Protein AF-A0A5Y6EZJ6-F1 (afdb_monomer_lite)

Radius of gyration: 13.67 Å; chains: 1; bounding box: 26×18×42 Å

Sequence (51 aa):
TAVFKGETANHLHKQVSRFHLADKNAHKRADDLLDNYTYGLIIAFGSGDAI

Organism: Salmonella enterica (NCBI:txid28901)

pLDDT: mean 82.45, std 14.74, range [49.09, 95.25]

Foldseek 3Di:
DDDDPNDDDDPQVVLVVPDDPPPPCNVVDDCPVVVVVVVVCCVVPNDVVVD

Structure (mmCIF, N/CA/C/O backbone):
data_AF-A0A5Y6EZJ6-F1
#
_entry.id   AF-A0A5Y6EZJ6-F1
#
loop_
_atom_site.group_PDB
_atom_site.id
_atom_site.type_symbol
_atom_site.label_atom_id
_atom_site.label_alt_id
_atom_site.label_comp_id
_atom_site.label_asym_id
_atom_site.label_entity_id
_atom_site.label_seq_id
_atom_site.pdbx_PDB_ins_code
_atom_site.Cartn_x
_atom_site.Cartn_y
_atom_site.Cartn_z
_atom_site.occupancy
_atom_site.B_iso_or_equiv
_atom_site.auth_seq_id
_atom_site.auth_comp_id
_atom_site.auth_asym_id
_atom_site.auth_atom_id
_atom_site.pdbx_PDB_model_num
ATOM 1 N N . THR A 1 1 ? 5.373 9.417 17.406 1.00 50.25 1 THR A N 1
ATOM 2 C CA . THR A 1 1 ? 4.267 8.448 17.550 1.00 50.25 1 THR A CA 1
ATOM 3 C C . THR A 1 1 ? 3.037 9.219 17.971 1.00 50.25 1 THR A C 1
ATOM 5 O O . THR A 1 1 ? 3.082 9.837 19.025 1.00 50.25 1 THR A O 1
ATOM 8 N N . ALA A 1 2 ? 2.010 9.304 17.124 1.00 49.09 2 ALA A N 1
ATOM 9 C CA . ALA A 1 2 ? 0.783 10.040 17.438 1.00 49.09 2 ALA A CA 1
ATOM 10 C C . ALA A 1 2 ? -0.266 9.069 17.994 1.00 49.09 2 ALA A C 1
ATOM 12 O O . ALA A 1 2 ? -0.413 7.961 17.481 1.00 49.09 2 ALA A O 1
ATOM 13 N N . VAL A 1 3 ? -0.951 9.463 19.065 1.00 52.91 3 VAL A N 1
ATOM 14 C CA . VAL A 1 3 ? -1.994 8.654 19.708 1.00 52.91 3 VAL A CA 1
ATOM 15 C C . VAL A 1 3 ? -3.305 8.874 18.952 1.00 52.91 3 VAL A C 1
ATOM 17 O O . VAL A 1 3 ? -3.805 9.995 18.916 1.00 52.91 3 VAL A O 1
ATOM 20 N N . PHE A 1 4 ? -3.879 7.819 18.367 1.00 56.47 4 PHE A N 1
ATOM 21 C CA . PHE A 1 4 ? -5.203 7.859 17.736 1.00 56.47 4 PHE A CA 1
ATOM 22 C C . PHE A 1 4 ? -6.101 6.797 1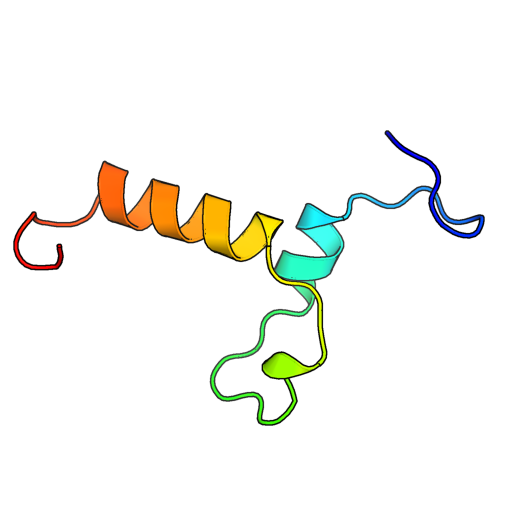8.387 1.00 56.47 4 PHE A C 1
ATOM 24 O O . PHE A 1 4 ? -5.800 5.608 18.341 1.00 56.47 4 PHE A O 1
ATOM 31 N N . LYS A 1 5 ? -7.205 7.224 19.020 1.00 59.31 5 LYS A N 1
ATOM 32 C CA . LYS A 1 5 ? -8.208 6.354 19.681 1.00 59.31 5 LYS A CA 1
ATOM 33 C C . LYS A 1 5 ? -7.670 5.399 20.769 1.00 59.31 5 LYS A C 1
ATOM 35 O O . LYS A 1 5 ? -8.133 4.270 20.877 1.00 59.31 5 LYS A O 1
ATOM 40 N N . GLY A 1 6 ? -6.716 5.839 21.590 1.00 60.44 6 GLY A N 1
ATOM 41 C CA . GLY A 1 6 ? -6.237 5.051 22.740 1.00 60.44 6 GLY A CA 1
ATOM 42 C C . GLY A 1 6 ? -5.308 3.883 22.389 1.00 60.44 6 GLY A C 1
ATOM 43 O O . GLY A 1 6 ? -4.817 3.215 23.292 1.00 60.44 6 GLY A O 1
ATOM 44 N N . GLU A 1 7 ? -5.001 3.676 21.106 1.00 58.53 7 GLU A N 1
ATOM 45 C CA . GLU A 1 7 ? -3.944 2.774 20.664 1.00 58.53 7 GLU A CA 1
ATOM 46 C C . GLU A 1 7 ? -2.776 3.573 20.090 1.00 58.53 7 GLU A C 1
ATOM 48 O O . GLU A 1 7 ? -2.910 4.325 19.122 1.00 58.53 7 GLU A O 1
ATOM 53 N N . THR A 1 8 ? -1.594 3.366 20.657 1.00 66.44 8 THR A N 1
ATOM 54 C CA . THR A 1 8 ? -0.346 3.805 20.039 1.00 66.44 8 THR A CA 1
ATOM 55 C C . THR A 1 8 ? 0.088 2.719 19.066 1.00 66.44 8 THR A C 1
ATOM 57 O O . THR A 1 8 ? 0.672 1.715 19.466 1.00 66.44 8 THR A O 1
ATOM 60 N N . ALA A 1 9 ? -0.214 2.897 17.784 1.00 74.06 9 ALA A N 1
ATOM 61 C CA . ALA A 1 9 ? 0.187 1.962 16.743 1.00 74.06 9 ALA A CA 1
ATOM 62 C C . ALA A 1 9 ? 0.914 2.674 15.606 1.00 74.06 9 ALA A C 1
ATOM 64 O O . ALA A 1 9 ? 0.604 3.812 15.255 1.00 74.06 9 ALA A O 1
ATOM 65 N N . ASN A 1 10 ? 1.868 1.979 14.993 1.00 87.75 10 ASN A N 1
ATOM 66 C CA . ASN A 1 10 ? 2.469 2.444 13.754 1.00 87.75 10 ASN A CA 1
ATOM 67 C C . ASN A 1 10 ? 1.448 2.269 12.612 1.00 87.75 10 ASN A C 1
ATOM 69 O O . ASN A 1 10 ? 1.102 1.144 12.246 1.00 87.75 10 ASN A O 1
ATOM 73 N N . HIS A 1 11 ? 0.944 3.388 12.085 1.00 87.69 11 HIS A N 1
ATOM 74 C CA . HIS A 1 11 ? -0.072 3.405 11.030 1.00 87.69 11 HIS A CA 1
ATOM 75 C C . HIS A 1 11 ? 0.415 2.742 9.736 1.00 87.69 11 HIS A C 1
ATOM 77 O O . HIS A 1 11 ? -0.300 1.902 9.194 1.00 87.69 11 HIS A O 1
ATOM 83 N N . LEU A 1 12 ? 1.653 3.020 9.311 1.00 90.69 12 LEU A N 1
ATOM 84 C CA . LEU A 1 12 ? 2.245 2.396 8.126 1.00 90.69 12 LEU A CA 1
ATOM 85 C C . LEU A 1 12 ? 2.319 0.871 8.284 1.00 90.69 12 LEU A C 1
ATOM 87 O O . LEU A 1 12 ? 1.915 0.127 7.396 1.00 90.69 12 LEU A O 1
ATOM 91 N N . HIS A 1 13 ? 2.761 0.385 9.446 1.00 91.38 13 HIS A N 1
ATOM 92 C CA . HIS A 1 13 ? 2.825 -1.053 9.717 1.00 91.38 13 HIS A CA 1
ATOM 93 C C . HIS A 1 13 ? 1.445 -1.729 9.635 1.00 91.38 13 HIS A C 1
ATOM 95 O O . HIS A 1 13 ? 1.315 -2.810 9.056 1.00 91.38 13 HIS A O 1
ATOM 101 N N . LYS A 1 14 ? 0.395 -1.089 10.171 1.00 91.00 14 LYS A N 1
ATOM 102 C CA . LYS A 1 14 ? -0.989 -1.585 10.065 1.00 91.00 14 LYS A CA 1
ATOM 103 C C . LYS A 1 14 ? -1.470 -1.646 8.609 1.00 91.00 14 LYS A C 1
ATOM 105 O O . LYS A 1 14 ? -2.205 -2.568 8.269 1.00 91.00 14 LYS A O 1
ATOM 110 N N . GLN A 1 15 ? -1.070 -0.692 7.770 1.00 93.00 15 GLN A N 1
ATOM 111 C CA . GLN A 1 15 ? -1.452 -0.651 6.356 1.00 93.00 15 GLN A CA 1
ATOM 112 C C . GLN A 1 15 ? -0.728 -1.731 5.542 1.00 93.00 15 GLN A C 1
ATOM 114 O O . GLN A 1 15 ? -1.383 -2.506 4.850 1.00 93.00 15 GLN A O 1
ATOM 119 N N . VAL A 1 16 ? 0.592 -1.867 5.709 1.00 92.94 16 VAL A N 1
ATOM 120 C CA . VAL A 1 16 ? 1.406 -2.885 5.017 1.00 92.94 16 VAL A CA 1
ATOM 121 C C . VAL A 1 16 ? 0.972 -4.305 5.390 1.00 92.94 16 VAL A C 1
ATOM 123 O O . VAL A 1 16 ? 0.729 -5.129 4.516 1.00 92.94 16 VAL A O 1
ATOM 126 N N . SER A 1 17 ? 0.822 -4.601 6.686 1.00 92.44 17 SER A N 1
ATOM 127 C CA . SER A 1 17 ? 0.471 -5.955 7.160 1.00 92.44 17 SER A CA 1
ATOM 128 C C . SER A 1 17 ? -0.927 -6.428 6.745 1.00 92.44 17 SER A C 1
ATOM 130 O O . SER A 1 17 ? -1.207 -7.624 6.786 1.00 92.44 17 SER A O 1
ATOM 132 N N . ARG A 1 18 ? -1.815 -5.501 6.366 1.00 89.19 18 ARG A N 1
ATOM 133 C CA . ARG A 1 18 ? -3.200 -5.783 5.957 1.00 89.19 18 ARG A CA 1
ATOM 134 C C . ARG A 1 18 ? -3.428 -5.629 4.458 1.00 89.19 18 ARG A C 1
ATOM 136 O O . ARG A 1 18 ? -4.562 -5.797 4.007 1.00 89.19 18 ARG A O 1
ATOM 143 N N . PHE A 1 19 ? -2.393 -5.288 3.696 1.00 90.75 19 PHE A N 1
ATOM 144 C CA . PHE A 1 19 ? -2.494 -5.218 2.251 1.00 90.75 19 PHE A CA 1
ATOM 145 C C . PHE A 1 19 ? -2.776 -6.611 1.684 1.00 90.75 19 PHE A C 1
ATOM 147 O O . PHE A 1 19 ? -2.117 -7.592 2.028 1.00 90.75 19 PHE A O 1
ATOM 154 N N . HIS A 1 20 ? -3.776 -6.693 0.813 1.00 92.25 20 HIS A N 1
ATOM 155 C CA . HIS A 1 20 ? -4.135 -7.922 0.128 1.00 92.25 20 HIS A CA 1
ATOM 156 C C . HIS A 1 20 ? -4.551 -7.581 -1.298 1.00 92.25 20 HIS A C 1
ATOM 158 O O . HIS A 1 20 ? -5.439 -6.751 -1.515 1.00 92.25 20 HIS A O 1
ATOM 164 N N . LEU A 1 21 ? -3.887 -8.203 -2.270 1.00 89.88 21 LEU A N 1
ATOM 165 C CA . LEU A 1 21 ? -4.154 -7.960 -3.681 1.00 89.88 21 LEU A CA 1
ATOM 166 C C . LEU A 1 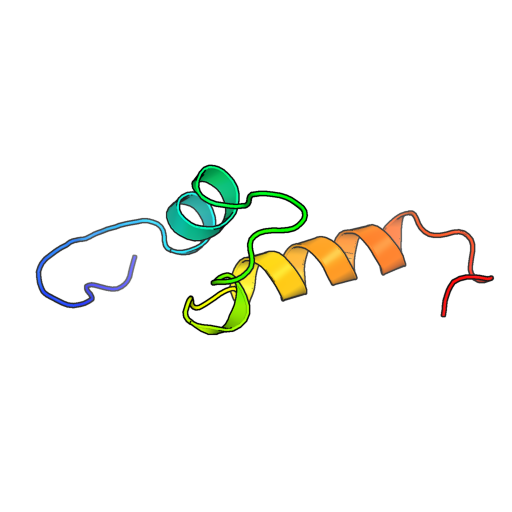21 ? -5.579 -8.413 -4.033 1.00 89.88 21 LEU A C 1
ATOM 168 O O . LEU A 1 21 ? -6.040 -9.450 -3.561 1.00 89.88 21 LEU A O 1
ATOM 172 N N . ALA A 1 22 ? -6.264 -7.632 -4.872 1.00 91.69 22 ALA A N 1
ATOM 173 C CA . ALA A 1 22 ? -7.642 -7.881 -5.311 1.00 91.69 22 ALA A CA 1
ATOM 174 C C . ALA A 1 22 ? -8.703 -7.914 -4.187 1.00 91.69 22 ALA A C 1
ATOM 176 O O . ALA A 1 22 ? -9.800 -8.451 -4.369 1.00 91.69 22 ALA A O 1
ATOM 177 N N . ASP A 1 23 ? -8.424 -7.304 -3.033 1.00 92.94 23 ASP A N 1
ATOM 178 C CA . ASP A 1 23 ? -9.425 -7.152 -1.981 1.00 92.94 23 ASP A CA 1
ATOM 179 C C . ASP A 1 23 ? -10.530 -6.159 -2.385 1.00 92.94 23 ASP A C 1
ATOM 181 O O . ASP A 1 23 ? -10.314 -4.952 -2.503 1.00 92.94 23 ASP A O 1
ATOM 185 N N . LYS A 1 24 ? -11.759 -6.670 -2.520 1.00 93.75 24 LYS A N 1
ATOM 186 C CA . LYS A 1 24 ? -12.959 -5.891 -2.873 1.00 93.75 24 LYS A CA 1
ATOM 187 C C . LYS A 1 24 ? -13.284 -4.776 -1.873 1.00 93.75 24 LYS A C 1
ATOM 189 O O . LYS A 1 24 ? -13.976 -3.827 -2.229 1.00 93.75 24 LYS A O 1
ATOM 194 N N . ASN A 1 25 ? -12.816 -4.879 -0.629 1.00 92.94 25 ASN A N 1
ATOM 195 C CA . ASN A 1 25 ? -13.025 -3.878 0.417 1.00 92.94 25 ASN A CA 1
ATOM 196 C C . ASN A 1 25 ? -11.810 -2.961 0.634 1.00 92.94 25 ASN A C 1
ATOM 198 O O . ASN A 1 25 ? -11.813 -2.209 1.609 1.00 92.94 25 ASN A O 1
ATOM 202 N N . ALA A 1 26 ? -10.792 -2.991 -0.237 1.00 89.81 26 ALA A N 1
ATOM 203 C CA . ALA A 1 26 ? -9.605 -2.141 -0.102 1.00 89.81 26 ALA A CA 1
ATOM 204 C C . ALA A 1 26 ? -9.959 -0.650 0.037 1.00 89.81 26 ALA A C 1
ATOM 206 O O . ALA A 1 26 ? -9.519 -0.013 0.987 1.00 89.81 26 ALA A O 1
ATOM 207 N N . HIS A 1 27 ? -10.888 -0.161 -0.790 1.00 87.75 27 HIS A N 1
ATOM 208 C CA . HIS A 1 27 ? -11.385 1.224 -0.796 1.00 87.75 27 HIS A CA 1
ATOM 209 C C . HIS A 1 27 ? -12.017 1.717 0.524 1.00 87.75 27 HIS A C 1
ATOM 211 O O . HIS A 1 27 ? -12.330 2.896 0.651 1.00 87.75 27 HIS A O 1
ATOM 217 N N . LYS A 1 28 ? -12.282 0.831 1.496 1.00 92.44 28 LYS A N 1
ATOM 218 C CA . LYS A 1 28 ? -12.861 1.193 2.805 1.00 92.44 28 LYS A CA 1
ATOM 219 C C . LYS A 1 28 ? -11.805 1.444 3.880 1.00 92.44 28 LYS A C 1
ATOM 221 O O . LYS A 1 28 ? -12.159 1.784 5.010 1.00 92.44 28 LYS A O 1
ATOM 226 N N . ARG A 1 29 ? -10.530 1.194 3.584 1.00 88.56 29 ARG A N 1
ATOM 227 C CA . ARG A 1 29 ? -9.418 1.342 4.526 1.00 88.56 29 ARG A CA 1
ATOM 228 C C . ARG A 1 29 ? -8.593 2.561 4.149 1.00 88.56 29 ARG A C 1
ATOM 230 O O . ARG A 1 29 ? -8.539 2.928 2.989 1.00 88.56 29 ARG A O 1
ATOM 237 N N . ALA A 1 30 ? -7.938 3.153 5.140 1.00 89.62 30 ALA A N 1
ATOM 238 C CA . ALA A 1 30 ? -6.885 4.118 4.867 1.00 89.62 30 ALA A CA 1
ATOM 239 C C . ALA A 1 30 ? -5.647 3.370 4.358 1.00 89.62 30 ALA A C 1
ATOM 241 O O . ALA A 1 30 ? -5.191 2.443 5.032 1.00 89.62 30 ALA A O 1
ATOM 242 N N . ASP A 1 31 ? -5.099 3.799 3.232 1.00 91.88 31 ASP A N 1
ATOM 243 C CA . ASP A 1 31 ? -3.889 3.296 2.570 1.00 91.88 31 ASP A CA 1
ATOM 244 C C . ASP A 1 31 ? -2.908 4.419 2.186 1.00 91.88 31 ASP A C 1
ATOM 246 O O . ASP A 1 31 ? -1.841 4.142 1.659 1.00 91.88 31 ASP A O 1
ATOM 250 N N . ASP A 1 32 ? -3.193 5.663 2.567 1.00 93.75 32 ASP A N 1
ATOM 251 C CA . ASP A 1 32 ? -2.420 6.873 2.270 1.00 93.75 32 ASP A CA 1
ATOM 252 C C . ASP A 1 32 ? -0.894 6.755 2.477 1.00 93.75 32 ASP A C 1
ATOM 254 O O . ASP A 1 32 ? -0.119 7.178 1.614 1.00 93.75 32 ASP A O 1
ATOM 258 N N . LEU A 1 33 ? -0.424 6.163 3.586 1.00 94.94 33 LEU A N 1
ATOM 259 C CA . LEU A 1 33 ? 1.022 5.999 3.809 1.00 94.94 33 LEU A CA 1
ATOM 260 C C . LEU A 1 33 ? 1.610 4.840 2.996 1.00 94.94 33 LEU A C 1
ATOM 262 O O . LEU A 1 33 ? 2.783 4.902 2.623 1.00 94.94 33 LEU A O 1
ATOM 266 N N . LEU A 1 34 ? 0.822 3.792 2.739 1.00 94.56 34 LEU A N 1
ATOM 267 C CA . LEU A 1 34 ? 1.218 2.681 1.875 1.00 94.56 34 LEU A CA 1
ATOM 268 C C . LEU A 1 34 ? 1.347 3.164 0.427 1.00 94.56 34 LEU A C 1
ATOM 270 O O . LEU A 1 34 ? 2.379 2.921 -0.189 1.00 94.56 34 LEU A O 1
ATOM 274 N N . ASP A 1 35 ? 0.367 3.918 -0.064 1.00 93.06 35 ASP A N 1
ATOM 275 C CA . ASP A 1 35 ? 0.363 4.509 -1.400 1.00 93.06 35 ASP A CA 1
ATOM 276 C C . ASP A 1 35 ? 1.574 5.413 -1.608 1.00 93.06 35 ASP A C 1
ATOM 278 O O . ASP A 1 35 ? 2.321 5.241 -2.569 1.00 93.06 35 ASP A O 1
ATOM 282 N N . ASN A 1 36 ? 1.835 6.333 -0.673 1.00 95.25 36 ASN A N 1
ATOM 283 C CA . ASN A 1 36 ? 2.994 7.222 -0.756 1.00 95.25 36 ASN A CA 1
ATOM 284 C C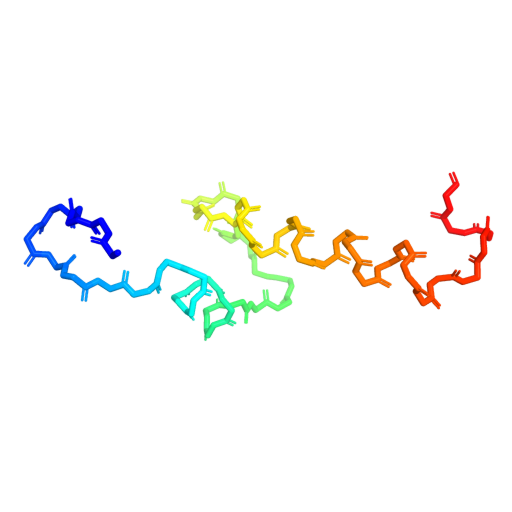 . ASN A 1 36 ? 4.322 6.444 -0.804 1.00 95.25 36 ASN A C 1
ATOM 286 O O . ASN A 1 36 ? 5.227 6.787 -1.566 1.00 95.25 36 ASN A O 1
ATOM 290 N N . TYR A 1 37 ? 4.439 5.372 -0.017 1.00 93.19 37 TYR A N 1
ATOM 291 C CA . TYR A 1 37 ? 5.616 4.507 -0.049 1.00 93.19 37 TYR A CA 1
ATOM 292 C C . TYR A 1 37 ? 5.753 3.779 -1.394 1.00 93.19 37 TYR A C 1
ATOM 294 O O . TYR A 1 37 ? 6.830 3.784 -1.991 1.00 93.19 37 TYR A O 1
ATOM 3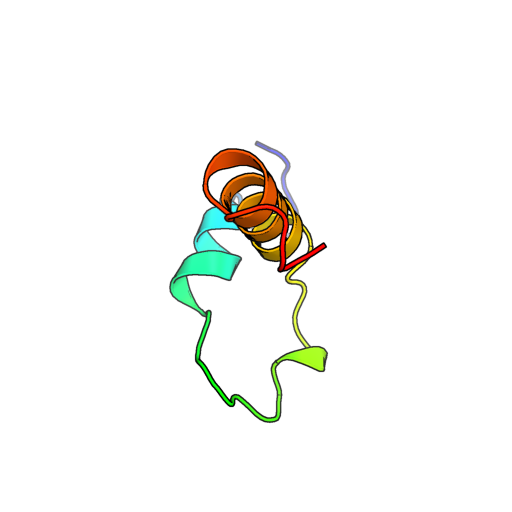02 N N . THR A 1 38 ? 4.665 3.203 -1.907 1.00 92.62 38 THR A N 1
ATOM 303 C CA . THR A 1 38 ? 4.648 2.492 -3.188 1.00 92.62 38 THR A CA 1
ATOM 304 C C . THR A 1 38 ? 4.933 3.424 -4.365 1.00 92.62 38 THR A C 1
ATOM 306 O O . THR A 1 38 ? 5.739 3.063 -5.220 1.00 92.62 38 THR A O 1
ATOM 309 N N . TYR A 1 39 ? 4.382 4.643 -4.387 1.00 91.25 39 TYR A N 1
ATOM 310 C CA . TYR A 1 39 ? 4.738 5.658 -5.384 1.00 91.25 39 TYR A CA 1
ATOM 311 C C . TYR A 1 39 ? 6.224 6.015 -5.325 1.00 91.25 39 TYR A C 1
ATOM 313 O O . TYR A 1 39 ? 6.870 6.100 -6.367 1.00 91.25 39 TYR A O 1
ATOM 321 N N . GLY A 1 40 ? 6.797 6.148 -4.125 1.00 92.06 40 GLY A N 1
ATOM 322 C CA . GLY A 1 40 ? 8.235 6.359 -3.958 1.00 92.06 40 GLY A CA 1
ATOM 323 C C . GLY A 1 40 ? 9.077 5.242 -4.583 1.00 92.06 40 GLY A C 1
ATOM 324 O O . GLY A 1 40 ? 10.063 5.526 -5.258 1.00 92.06 40 GLY A O 1
ATOM 325 N N . LEU A 1 41 ? 8.668 3.980 -4.419 1.00 91.31 41 LEU A N 1
ATOM 326 C CA . LEU A 1 41 ? 9.339 2.837 -5.049 1.00 91.31 41 LEU A CA 1
ATOM 327 C C . LEU A 1 41 ? 9.184 2.838 -6.573 1.00 91.31 41 LEU A C 1
ATOM 329 O O . LEU A 1 41 ? 10.156 2.577 -7.277 1.00 91.31 41 LEU A O 1
ATOM 333 N N . ILE A 1 42 ? 7.989 3.151 -7.080 1.00 90.56 42 ILE A N 1
ATOM 334 C CA . ILE A 1 42 ? 7.729 3.254 -8.522 1.00 90.56 42 ILE A CA 1
ATOM 335 C C . ILE A 1 42 ? 8.603 4.349 -9.139 1.00 90.56 42 ILE A C 1
ATOM 337 O O . ILE A 1 42 ? 9.191 4.127 -10.185 1.00 90.56 42 ILE A O 1
ATOM 341 N N . ILE A 1 43 ? 8.754 5.501 -8.488 1.00 88.81 43 ILE A N 1
ATOM 342 C CA . ILE A 1 43 ? 9.607 6.586 -8.994 1.00 88.81 43 ILE A CA 1
ATOM 343 C C . ILE A 1 43 ? 11.094 6.216 -8.902 1.00 88.81 43 ILE A C 1
ATOM 345 O O . ILE A 1 43 ? 11.855 6.486 -9.825 1.00 88.81 43 ILE A O 1
ATOM 349 N N . ALA A 1 44 ? 11.526 5.612 -7.792 1.00 90.38 44 ALA A N 1
ATOM 350 C CA . ALA A 1 44 ? 12.938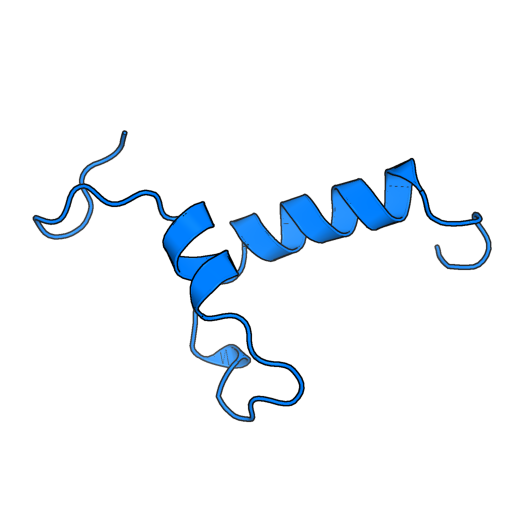 5.306 -7.560 1.00 90.38 44 ALA A CA 1
ATOM 351 C C . ALA A 1 44 ? 13.462 4.145 -8.419 1.00 90.38 44 ALA A C 1
ATOM 353 O O . ALA A 1 44 ? 14.641 4.128 -8.769 1.00 90.38 44 ALA A O 1
ATOM 354 N N . PHE A 1 45 ? 12.606 3.166 -8.724 1.00 88.75 45 PHE A N 1
ATOM 355 C CA . PHE A 1 45 ? 12.999 1.916 -9.382 1.00 88.75 45 PHE A CA 1
ATOM 356 C C . PHE A 1 45 ? 12.238 1.628 -10.678 1.00 88.75 45 PHE A C 1
ATOM 358 O O . PHE A 1 45 ? 12.587 0.685 -11.389 1.00 88.75 45 PHE A O 1
ATOM 365 N N . GLY A 1 46 ? 11.203 2.403 -10.999 1.00 81.00 46 GLY A N 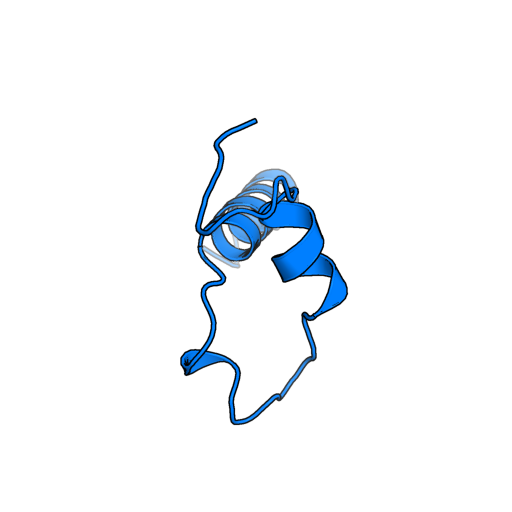1
ATOM 366 C CA . GLY A 1 46 ? 10.466 2.274 -12.247 1.00 81.00 46 GLY A CA 1
ATOM 367 C C . GLY A 1 46 ? 11.312 2.722 -13.429 1.00 81.00 46 GLY A C 1
ATOM 368 O O . GLY A 1 46 ? 11.926 3.787 -13.426 1.00 81.00 46 GLY A O 1
ATOM 369 N N . SER A 1 47 ? 11.333 1.898 -14.471 1.00 67.38 47 SER A N 1
ATOM 370 C CA . SER A 1 47 ? 11.744 2.330 -15.804 1.00 67.38 47 SER A CA 1
ATOM 371 C C . SER A 1 47 ? 10.721 3.379 -16.244 1.00 67.38 47 SER A C 1
ATOM 373 O O . SER A 1 47 ? 9.530 3.088 -16.194 1.00 67.38 47 SER A O 1
ATOM 375 N N . GLY A 1 48 ? 11.148 4.589 -16.610 1.00 64.19 48 GLY A N 1
ATOM 376 C CA . GLY A 1 48 ? 10.282 5.753 -16.876 1.00 64.19 48 GLY A CA 1
ATOM 377 C C . GLY A 1 48 ? 9.192 5.606 -17.953 1.00 64.19 48 GLY A C 1
ATOM 378 O O . GLY A 1 48 ? 8.585 6.603 -18.304 1.00 64.19 48 GLY A O 1
ATOM 379 N N . ASP A 1 49 ? 8.926 4.398 -18.449 1.00 63.34 49 ASP A N 1
ATOM 380 C CA . ASP A 1 49 ? 7.793 4.044 -19.310 1.00 63.34 49 ASP A CA 1
ATOM 381 C C . ASP A 1 49 ? 6.471 3.869 -18.529 1.00 63.34 49 ASP A C 1
ATOM 383 O O . ASP A 1 49 ? 5.410 3.714 -19.132 1.00 63.34 49 ASP A O 1
ATOM 387 N N . ALA A 1 50 ? 6.523 3.836 -17.190 1.00 58.66 50 ALA A N 1
ATOM 388 C CA . ALA A 1 50 ? 5.360 3.644 -16.313 1.00 58.66 50 ALA A CA 1
ATOM 389 C C . ALA A 1 50 ? 4.758 4.949 -15.742 1.00 58.66 50 ALA A C 1
ATOM 391 O O . ALA A 1 50 ? 3.787 4.876 -14.985 1.00 58.66 50 ALA A O 1
ATOM 392 N N . ILE A 1 51 ? 5.331 6.114 -16.071 1.00 51.94 51 ILE A N 1
ATOM 393 C CA . ILE A 1 51 ? 4.854 7.463 -15.704 1.00 51.94 51 ILE A CA 1
ATOM 394 C C . ILE A 1 51 ? 4.505 8.206 -16.992 1.00 51.94 51 ILE A C 1
ATOM 396 O O . ILE A 1 51 ? 3.441 8.864 -17.014 1.00 51.94 51 ILE A O 1
#

Secondary structure (DSSP, 8-state):
---BTTB---HHHHHHHT--TT-TTGGGS--HHHHHHHHHHHHHHS-GGG-